Protein AF-A0A953E6U3-F1 (afdb_monomer_lite)

Radius of gyration: 17.36 Å; chains: 1; bounding box: 58×38×29 Å

Sequence (76 aa):
MTASPAPPTSLLTPADPKDVASALAYALRFDERGRPRQGSVWEVAAALLAGQLTAQLERANFVAIRKAPRPPHGAG

pLDDT: mean 80.04, std 14.01, range [43.44, 96.5]

Foldseek 3Di:
DDDDPDPPCQPWAFDDLVNQLVVQLQCQQAPPVRHGDDDPVSSVVSSVVSNVVSVVCVVVVHTDIDRPDDPDDDPD

Structure (mmCIF, N/CA/C/O backbone):
data_AF-A0A953E6U3-F1
#
_entry.id   AF-A0A953E6U3-F1
#
loop_
_atom_site.group_PDB
_atom_site.id
_atom_site.type_symbol
_atom_site.label_atom_id
_atom_site.label_alt_id
_atom_site.label_comp_id
_atom_site.label_asym_id
_atom_site.label_entity_id
_atom_site.label_seq_id
_atom_site.pdbx_PDB_ins_code
_atom_site.Cartn_x
_atom_site.Cartn_y
_atom_site.Cartn_z
_atom_site.occupancy
_atom_site.B_iso_or_equiv
_atom_site.auth_seq_id
_atom_site.auth_comp_id
_atom_site.auth_asym_id
_atom_site.auth_atom_id
_atom_site.pdbx_PDB_model_num
ATOM 1 N N . MET A 1 1 ? -42.698 6.622 -3.015 1.00 44.28 1 MET A N 1
ATOM 2 C CA . MET A 1 1 ? -41.377 6.532 -2.358 1.00 44.28 1 MET A CA 1
ATOM 3 C C . MET A 1 1 ? -40.799 5.155 -2.656 1.00 44.28 1 MET A C 1
ATOM 5 O O . MET A 1 1 ? -41.125 4.201 -1.968 1.00 44.28 1 MET 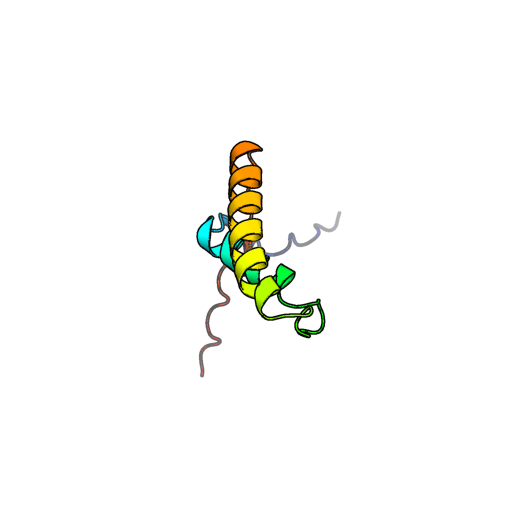A O 1
ATOM 9 N N . THR A 1 2 ? -40.048 5.012 -3.746 1.00 45.72 2 THR A N 1
ATOM 10 C CA . THR A 1 2 ? -39.376 3.754 -4.110 1.00 45.72 2 THR A CA 1
ATOM 11 C C . THR A 1 2 ? -38.011 3.723 -3.431 1.00 45.72 2 THR A C 1
ATOM 13 O O . THR A 1 2 ? -37.161 4.561 -3.727 1.00 45.72 2 THR A O 1
ATOM 16 N N . ALA A 1 3 ? -37.819 2.804 -2.484 1.00 55.12 3 ALA A N 1
ATOM 17 C CA . ALA A 1 3 ? -36.534 2.594 -1.829 1.00 55.12 3 ALA A CA 1
ATOM 18 C C . ALA A 1 3 ? -35.512 2.094 -2.863 1.00 55.12 3 ALA A C 1
ATOM 20 O O . ALA A 1 3 ? -35.724 1.067 -3.507 1.00 55.12 3 ALA A O 1
ATOM 21 N N . SER A 1 4 ? -34.427 2.847 -3.046 1.00 58.41 4 SER A N 1
ATOM 22 C CA . SER A 1 4 ? -33.281 2.421 -3.850 1.00 58.41 4 SER A CA 1
ATOM 23 C C . SER A 1 4 ? -32.630 1.210 -3.170 1.00 58.41 4 SER A C 1
ATOM 25 O O . SER A 1 4 ? -32.367 1.294 -1.965 1.00 58.41 4 SER A O 1
ATOM 27 N N . PRO A 1 5 ? -32.378 0.086 -3.866 1.00 59.78 5 PRO A N 1
ATOM 28 C CA . PRO A 1 5 ? -31.666 -1.028 -3.263 1.00 59.78 5 PRO A CA 1
ATOM 29 C C . PRO A 1 5 ? -30.233 -0.572 -2.983 1.00 59.78 5 PRO A C 1
ATOM 31 O O . PRO A 1 5 ? -29.455 -0.324 -3.905 1.00 59.78 5 PRO A O 1
ATOM 34 N N . ALA A 1 6 ? -29.894 -0.414 -1.702 1.00 63.28 6 ALA A N 1
ATOM 35 C CA . ALA A 1 6 ? -28.520 -0.179 -1.288 1.00 63.28 6 ALA A CA 1
ATOM 36 C C . ALA A 1 6 ? -27.638 -1.285 -1.897 1.00 63.28 6 ALA A C 1
ATOM 38 O O . ALA A 1 6 ? -28.024 -2.459 -1.837 1.00 63.28 6 ALA A O 1
ATOM 39 N N . PRO A 1 7 ? -26.494 -0.947 -2.520 1.00 62.00 7 PRO A N 1
ATOM 40 C CA . PRO A 1 7 ? -25.622 -1.962 -3.087 1.00 62.00 7 PRO A CA 1
ATOM 41 C C . PRO A 1 7 ? -25.237 -2.940 -1.973 1.00 62.00 7 PRO A C 1
ATOM 43 O O . PRO A 1 7 ? -24.979 -2.494 -0.850 1.00 62.00 7 PRO A O 1
ATOM 46 N N . PRO A 1 8 ? -25.203 -4.256 -2.247 1.00 57.38 8 PRO A N 1
ATOM 47 C CA . PRO A 1 8 ? -24.768 -5.215 -1.252 1.00 57.38 8 PRO A CA 1
ATOM 48 C C . PRO A 1 8 ? -23.371 -4.793 -0.813 1.00 57.38 8 PRO A C 1
ATOM 50 O O . PRO A 1 8 ? -22.444 -4.717 -1.623 1.00 57.38 8 PRO A O 1
ATOM 53 N N . THR A 1 9 ? -23.230 -4.482 0.470 1.00 56.28 9 THR A N 1
ATOM 54 C CA . THR A 1 9 ? -21.960 -4.299 1.163 1.00 56.28 9 THR A CA 1
ATOM 55 C C . THR A 1 9 ? -21.258 -5.652 1.213 1.00 56.28 9 THR A C 1
ATOM 57 O O . THR A 1 9 ? -21.080 -6.245 2.270 1.00 56.28 9 THR A O 1
ATOM 60 N N . SER A 1 10 ? -20.881 -6.186 0.046 1.00 61.06 10 SER A N 1
ATOM 61 C CA . SER A 1 10 ? -19.875 -7.234 -0.076 1.00 61.06 10 SER A CA 1
ATOM 62 C C . SER A 1 10 ? -18.698 -6.779 0.775 1.00 61.06 10 SER A C 1
ATOM 64 O O . SER A 1 10 ? -18.088 -5.754 0.467 1.00 61.06 10 SER A O 1
ATOM 66 N N . LEU A 1 11 ? -18.526 -7.475 1.899 1.00 67.88 11 LEU A N 1
ATOM 67 C CA . LEU A 1 11 ? -17.878 -7.005 3.118 1.00 67.88 11 LEU A CA 1
ATOM 68 C C . LEU A 1 11 ? -16.589 -6.252 2.782 1.00 67.88 11 LEU A C 1
ATOM 70 O O . LEU A 1 11 ? -15.619 -6.832 2.298 1.00 67.88 11 LEU A O 1
ATOM 74 N N . LEU A 1 12 ? -16.609 -4.934 2.953 1.00 73.38 12 LEU A N 1
ATOM 75 C CA . LEU A 1 12 ? -15.415 -4.122 2.784 1.00 73.38 12 LEU A CA 1
ATOM 76 C C . LEU A 1 12 ? -14.549 -4.353 4.022 1.00 73.38 12 LEU A C 1
ATOM 78 O O . LEU A 1 12 ? -14.976 -4.057 5.136 1.00 73.38 12 LEU A O 1
ATOM 82 N N . THR A 1 13 ? -13.362 -4.918 3.838 1.00 79.50 13 THR A N 1
ATOM 83 C CA . THR A 1 13 ? -12.432 -5.205 4.936 1.00 79.50 13 THR A CA 1
ATOM 84 C C . THR A 1 13 ? -11.260 -4.231 4.890 1.00 79.50 13 THR A C 1
ATOM 86 O O . THR A 1 13 ? -10.779 -3.946 3.785 1.00 79.50 13 THR A O 1
ATOM 89 N N . PRO A 1 14 ? -10.752 -3.752 6.041 1.00 81.81 14 PRO A N 1
ATOM 90 C CA . PRO A 1 14 ? -9.498 -3.005 6.083 1.00 81.81 14 PRO A CA 1
ATOM 91 C C . PRO A 1 14 ? -8.394 -3.776 5.350 1.00 81.81 14 PRO A C 1
ATOM 93 O O . PRO A 1 14 ? -8.261 -4.989 5.520 1.00 81.81 14 PRO A O 1
ATOM 96 N N . ALA A 1 15 ? -7.654 -3.092 4.483 1.00 84.94 15 ALA A N 1
ATOM 97 C CA . ALA A 1 15 ? -6.512 -3.674 3.794 1.00 84.94 15 ALA A CA 1
ATOM 98 C C . ALA A 1 15 ? -5.303 -3.716 4.736 1.00 84.94 15 ALA A C 1
ATOM 100 O O . ALA A 1 15 ? -5.064 -2.766 5.482 1.00 84.94 15 ALA A O 1
ATOM 101 N N . ASP A 1 16 ? -4.531 -4.803 4.675 1.00 88.94 16 ASP A N 1
ATOM 102 C CA . ASP A 1 16 ? -3.249 -4.878 5.372 1.00 88.94 16 ASP A CA 1
ATOM 103 C C . ASP A 1 16 ? -2.275 -3.856 4.749 1.00 88.94 16 ASP A C 1
ATOM 105 O O . ASP A 1 16 ? -2.205 -3.754 3.518 1.00 88.94 16 ASP A O 1
ATOM 109 N N . PRO A 1 17 ? -1.503 -3.104 5.547 1.00 89.00 17 PRO A N 1
ATOM 110 C CA . PRO A 1 17 ? -0.513 -2.161 5.032 1.00 89.00 17 PRO A CA 1
ATOM 111 C C . PRO A 1 17 ? 0.470 -2.783 4.028 1.00 89.00 17 PRO A C 1
ATOM 113 O O . PRO A 1 17 ? 0.861 -2.137 3.056 1.00 89.00 17 PRO A O 1
ATOM 116 N N . LYS A 1 18 ? 0.833 -4.062 4.188 1.00 90.69 18 LYS A N 1
ATOM 117 C CA . LYS A 1 18 ? 1.693 -4.784 3.238 1.00 90.69 18 LYS A CA 1
ATOM 118 C C . LYS A 1 18 ? 1.013 -5.000 1.890 1.00 90.69 18 LYS A C 1
ATOM 120 O O . LYS A 1 18 ? 1.681 -4.926 0.857 1.00 90.69 18 LYS A O 1
ATOM 125 N N . ASP A 1 19 ? -0.299 -5.226 1.883 1.00 90.25 19 ASP A N 1
ATOM 126 C CA . ASP A 1 19 ? -1.078 -5.345 0.648 1.00 90.25 19 ASP A CA 1
ATOM 127 C C . ASP A 1 19 ? -1.120 -3.994 -0.081 1.00 90.25 19 ASP A C 1
ATOM 129 O O . ASP A 1 19 ? -0.948 -3.937 -1.300 1.00 90.25 19 ASP A O 1
ATOM 133 N N . VAL A 1 20 ? -1.278 -2.896 0.668 1.00 91.81 20 VAL A N 1
ATOM 134 C CA . VAL A 1 20 ? -1.258 -1.527 0.126 1.00 91.81 20 VAL A CA 1
ATOM 135 C C . VAL A 1 20 ? 0.111 -1.193 -0.464 1.00 91.81 20 VAL A C 1
ATOM 137 O O . VAL A 1 20 ? 0.189 -0.746 -1.608 1.00 91.81 20 VAL A O 1
ATOM 140 N N . ALA A 1 21 ? 1.194 -1.471 0.264 1.00 94.31 21 ALA A N 1
ATOM 141 C CA . ALA A 1 21 ? 2.554 -1.265 -0.224 1.00 94.31 21 ALA A CA 1
ATOM 142 C C . ALA A 1 21 ? 2.827 -2.078 -1.499 1.00 94.31 21 ALA A C 1
ATOM 144 O O . ALA A 1 21 ? 3.393 -1.561 -2.460 1.00 94.31 21 ALA A O 1
ATOM 145 N N . SER A 1 22 ? 2.369 -3.330 -1.549 1.00 91.56 22 SER A N 1
ATOM 146 C CA . SER A 1 22 ? 2.527 -4.186 -2.730 1.00 91.56 22 SER A CA 1
ATOM 147 C C . SER A 1 22 ? 1.765 -3.637 -3.940 1.00 91.56 22 SER A C 1
ATOM 149 O O . SER A 1 22 ? 2.308 -3.578 -5.046 1.00 91.56 22 SER A O 1
ATOM 151 N N . ALA A 1 23 ? 0.530 -3.170 -3.734 1.00 91.88 23 ALA A N 1
ATOM 152 C CA . ALA A 1 23 ? -0.274 -2.551 -4.784 1.00 91.88 23 ALA A CA 1
ATOM 153 C C . ALA A 1 23 ? 0.351 -1.243 -5.300 1.00 91.88 23 ALA A C 1
ATOM 155 O O . ALA A 1 23 ? 0.405 -1.015 -6.510 1.00 91.88 23 ALA A O 1
ATOM 156 N N . LEU A 1 24 ? 0.874 -0.403 -4.403 1.00 92.88 24 LEU A N 1
ATOM 157 C CA . LEU A 1 24 ? 1.561 0.837 -4.767 1.00 92.88 24 LEU A CA 1
ATOM 158 C C . LEU A 1 24 ? 2.869 0.566 -5.513 1.00 92.88 24 LEU A C 1
ATOM 160 O O . LEU A 1 24 ? 3.138 1.224 -6.513 1.00 92.88 24 LEU A O 1
ATOM 164 N N . ALA A 1 25 ? 3.659 -0.421 -5.088 1.00 93.00 25 ALA A N 1
ATOM 165 C CA . ALA A 1 25 ? 4.885 -0.804 -5.784 1.00 93.00 25 ALA A CA 1
ATOM 166 C C . ALA A 1 25 ? 4.587 -1.253 -7.222 1.00 93.00 25 ALA A C 1
ATOM 168 O O . ALA A 1 25 ? 5.288 -0.856 -8.154 1.00 93.00 25 ALA A O 1
ATOM 169 N N . TYR A 1 26 ? 3.506 -2.016 -7.414 1.00 89.88 26 TYR A N 1
ATOM 170 C CA . TYR A 1 26 ? 3.026 -2.377 -8.743 1.00 89.88 26 TYR A CA 1
ATOM 171 C C . TYR A 1 26 ? 2.621 -1.138 -9.555 1.00 89.88 26 TYR A C 1
ATOM 173 O O . TYR A 1 26 ? 3.113 -0.962 -10.663 1.00 89.88 26 TYR A O 1
ATOM 181 N N . ALA A 1 27 ? 1.794 -0.246 -9.006 1.00 89.88 27 ALA A N 1
ATOM 182 C CA . ALA A 1 27 ? 1.333 0.960 -9.705 1.00 89.88 27 ALA A CA 1
ATOM 183 C C . ALA A 1 27 ? 2.456 1.972 -10.007 1.00 89.88 27 ALA A C 1
ATOM 185 O O . ALA A 1 27 ? 2.367 2.764 -10.943 1.00 89.88 27 ALA A O 1
ATOM 186 N N . LEU A 1 28 ? 3.527 1.967 -9.213 1.00 90.12 28 LEU A N 1
ATOM 187 C CA . LEU A 1 28 ? 4.720 2.755 -9.496 1.00 90.12 28 LEU A CA 1
ATOM 188 C C . LEU A 1 28 ? 5.533 2.110 -10.616 1.00 90.12 28 LEU A C 1
ATOM 190 O O . LEU A 1 28 ? 6.006 2.820 -11.500 1.00 90.12 28 LEU A O 1
ATOM 194 N N . ARG A 1 29 ? 5.670 0.781 -10.623 1.00 88.12 29 ARG A N 1
ATOM 195 C CA . ARG A 1 29 ? 6.426 0.043 -11.643 1.00 88.12 29 ARG A CA 1
ATOM 196 C C . ARG A 1 29 ? 5.704 -0.028 -12.985 1.00 88.12 29 ARG A C 1
ATOM 198 O O . ARG A 1 29 ? 6.376 -0.026 -14.011 1.00 88.12 29 ARG A O 1
ATOM 205 N N . PHE A 1 30 ? 4.378 -0.071 -12.993 1.00 87.56 30 PHE A N 1
ATOM 206 C CA . PHE A 1 30 ? 3.567 -0.276 -14.188 1.00 87.56 30 PHE A CA 1
ATOM 207 C C . PHE A 1 30 ? 2.548 0.847 -14.367 1.00 87.56 30 PHE A C 1
ATOM 209 O O . PHE A 1 30 ? 1.979 1.350 -13.404 1.00 87.56 30 PHE A O 1
ATOM 216 N N . ASP A 1 31 ? 2.312 1.259 -15.609 1.00 83.62 31 ASP A N 1
ATOM 217 C CA . ASP A 1 31 ? 1.187 2.139 -15.923 1.00 83.62 31 ASP A CA 1
ATOM 218 C C . ASP A 1 31 ? -0.167 1.397 -15.848 1.00 83.62 31 ASP A C 1
ATOM 220 O O . ASP A 1 31 ? -0.234 0.183 -15.643 1.00 83.62 31 ASP A O 1
ATOM 224 N N . GLU A 1 32 ? -1.269 2.124 -16.052 1.00 81.75 32 GLU A N 1
ATOM 225 C CA . GLU A 1 32 ? -2.629 1.556 -16.066 1.00 81.75 32 GLU A CA 1
ATOM 226 C C . GLU A 1 32 ? -2.848 0.531 -17.195 1.00 81.75 32 GLU A C 1
ATOM 228 O O . GLU A 1 32 ? -3.788 -0.260 -17.150 1.00 81.75 32 GLU A O 1
ATOM 233 N N . ARG A 1 33 ? -1.976 0.524 -18.211 1.00 82.69 33 ARG A N 1
ATOM 234 C CA . ARG A 1 33 ? -1.963 -0.439 -19.320 1.00 82.69 33 ARG A CA 1
ATOM 235 C C . ARG A 1 33 ? -1.046 -1.636 -19.039 1.00 82.69 33 ARG A C 1
ATOM 237 O O . ARG A 1 33 ? -0.875 -2.477 -19.921 1.00 82.69 33 ARG A O 1
ATOM 244 N N . GLY A 1 34 ? -0.449 -1.713 -17.847 1.00 81.44 34 GLY A N 1
ATOM 245 C CA . GLY A 1 34 ? 0.488 -2.760 -17.444 1.00 81.44 34 GLY A CA 1
ATOM 246 C C . GLY A 1 34 ? 1.878 -2.640 -18.075 1.00 81.44 34 GLY A C 1
ATOM 247 O O . GLY A 1 34 ? 2.655 -3.592 -18.019 1.00 81.44 34 GLY A O 1
ATOM 248 N N . ARG A 1 35 ? 2.221 -1.507 -18.699 1.00 83.00 35 ARG A N 1
ATOM 249 C CA . ARG A 1 35 ? 3.549 -1.298 -19.286 1.00 83.00 35 ARG A CA 1
ATOM 250 C C . ARG A 1 35 ? 4.541 -0.870 -18.207 1.00 83.00 35 ARG A C 1
ATOM 252 O O . ARG A 1 35 ? 4.228 0.032 -17.427 1.00 83.00 35 ARG A O 1
ATOM 259 N N . PRO A 1 36 ? 5.742 -1.469 -18.164 1.00 82.25 36 PRO A N 1
ATOM 260 C CA . PRO A 1 36 ? 6.759 -1.084 -17.198 1.00 82.25 36 PRO A CA 1
ATOM 261 C C . PRO A 1 36 ? 7.211 0.361 -17.438 1.00 82.25 36 PRO A C 1
ATOM 263 O O . PRO A 1 36 ? 7.523 0.754 -18.565 1.00 82.25 36 PRO A O 1
ATOM 266 N N . ARG A 1 37 ? 7.270 1.152 -16.366 1.00 73.56 37 ARG A N 1
ATOM 267 C CA . ARG A 1 37 ? 7.929 2.461 -16.346 1.00 73.56 37 ARG A CA 1
ATOM 268 C C . ARG A 1 37 ? 9.448 2.247 -16.344 1.00 73.56 37 ARG A C 1
ATOM 270 O O . ARG A 1 37 ? 9.942 1.279 -15.772 1.00 73.56 37 ARG A O 1
ATOM 277 N N . GLN A 1 38 ? 10.172 3.090 -17.079 1.00 71.38 38 GLN A N 1
ATOM 278 C CA . GLN A 1 38 ? 11.524 2.784 -17.559 1.00 71.38 38 GLN A CA 1
ATOM 279 C C . GLN A 1 38 ? 12.574 2.520 -16.461 1.00 71.38 38 GLN A C 1
ATOM 281 O O . GLN A 1 38 ? 12.710 3.300 -15.525 1.00 71.38 38 GLN A O 1
ATOM 286 N N . GLY A 1 39 ? 13.407 1.494 -16.695 1.00 70.44 39 GLY A N 1
ATOM 287 C CA . GLY A 1 39 ? 14.712 1.276 -16.053 1.00 70.44 39 GLY A CA 1
ATOM 288 C C . GLY A 1 39 ? 14.697 0.339 -14.840 1.00 70.44 39 GLY A C 1
ATOM 289 O O . GLY A 1 39 ? 13.859 0.461 -13.959 1.00 70.44 39 GLY A O 1
ATOM 290 N N . SER A 1 40 ? 15.672 -0.568 -14.742 1.00 71.56 40 SER A N 1
ATOM 291 C CA . SER A 1 40 ? 15.838 -1.492 -13.599 1.00 71.56 40 SER A CA 1
ATOM 292 C C . SER A 1 40 ? 16.000 -0.778 -12.249 1.00 71.56 40 SER A C 1
ATOM 294 O O . SER A 1 40 ? 15.546 -1.273 -11.221 1.00 71.56 40 SER A O 1
ATOM 296 N N . VAL A 1 41 ? 16.578 0.427 -12.255 1.00 77.12 41 VAL A N 1
ATOM 297 C CA . VAL A 1 41 ? 16.688 1.316 -11.082 1.00 77.12 41 VAL A CA 1
ATOM 298 C C . VAL A 1 41 ? 15.310 1.690 -10.520 1.00 77.12 41 VAL A C 1
ATOM 300 O O . VAL A 1 41 ? 15.152 1.877 -9.313 1.00 77.12 41 VAL A O 1
ATOM 303 N N . TRP A 1 42 ? 14.294 1.751 -11.381 1.00 82.69 42 TRP A N 1
ATOM 304 C CA . TRP A 1 42 ? 12.940 2.114 -10.996 1.00 82.69 42 TRP A CA 1
ATOM 305 C C . TRP A 1 42 ? 12.243 1.030 -10.166 1.00 82.69 42 TRP A C 1
ATOM 307 O O . TRP A 1 42 ? 11.390 1.360 -9.350 1.00 82.69 42 TRP A O 1
ATOM 317 N N . GLU A 1 43 ? 12.629 -0.246 -10.283 1.00 81.56 43 GLU A N 1
ATOM 318 C CA . GLU A 1 43 ? 12.022 -1.321 -9.481 1.00 81.56 43 GLU A CA 1
ATOM 319 C C . GLU A 1 43 ? 12.333 -1.183 -7.990 1.00 81.56 43 GLU A C 1
ATOM 321 O O . GLU A 1 43 ? 11.440 -1.289 -7.148 1.00 81.56 43 GLU A O 1
ATOM 326 N N . VAL A 1 44 ? 13.596 -0.899 -7.665 1.00 85.69 44 VAL A N 1
ATOM 327 C CA . VAL A 1 44 ? 14.035 -0.711 -6.277 1.00 85.69 44 VAL A CA 1
ATOM 328 C C . VAL A 1 44 ? 13.458 0.587 -5.713 1.00 85.69 44 VAL A C 1
ATOM 330 O O . VAL A 1 44 ? 12.945 0.607 -4.592 1.00 85.69 44 VAL A O 1
ATOM 333 N N . ALA A 1 45 ? 13.475 1.661 -6.509 1.00 88.88 45 ALA A N 1
ATOM 334 C CA . ALA A 1 45 ? 12.877 2.936 -6.126 1.00 88.88 45 ALA A CA 1
ATOM 335 C C . ALA A 1 45 ? 11.362 2.815 -5.883 1.00 88.88 45 ALA A C 1
ATOM 337 O O . ALA A 1 45 ? 10.861 3.366 -4.905 1.00 88.88 45 ALA A O 1
ATOM 338 N N . ALA A 1 46 ? 10.641 2.056 -6.715 1.00 90.69 46 ALA A N 1
ATOM 339 C CA . ALA A 1 46 ? 9.206 1.825 -6.571 1.00 90.69 46 ALA A CA 1
ATOM 340 C C . ALA A 1 46 ? 8.864 1.119 -5.253 1.00 90.69 46 ALA A C 1
ATOM 342 O O . ALA A 1 46 ? 7.935 1.538 -4.565 1.00 90.69 46 ALA A O 1
ATOM 343 N N . ALA A 1 47 ? 9.632 0.096 -4.862 1.00 90.50 47 ALA A N 1
ATOM 344 C CA . ALA A 1 47 ? 9.423 -0.600 -3.592 1.00 90.50 47 ALA A CA 1
ATOM 345 C C . ALA A 1 47 ? 9.661 0.321 -2.379 1.00 90.50 47 ALA A C 1
ATOM 347 O O . ALA A 1 47 ? 8.855 0.347 -1.446 1.00 90.50 47 ALA A O 1
ATOM 348 N N . LEU A 1 48 ? 10.732 1.122 -2.410 1.00 94.19 48 LEU A N 1
ATOM 349 C CA . LEU A 1 48 ? 11.048 2.085 -1.349 1.00 94.19 48 LEU A CA 1
ATOM 350 C C . LEU A 1 48 ? 9.981 3.182 -1.228 1.00 94.19 48 LEU A C 1
ATOM 352 O O . LEU A 1 48 ? 9.505 3.469 -0.128 1.00 94.19 48 LEU A O 1
ATOM 356 N N . LEU A 1 49 ? 9.578 3.769 -2.357 1.00 94.75 49 LEU A N 1
ATOM 357 C CA . LEU A 1 49 ? 8.536 4.794 -2.408 1.00 94.75 49 LEU A CA 1
ATOM 358 C C . LEU A 1 49 ? 7.189 4.250 -1.930 1.00 94.75 49 LEU A C 1
ATOM 360 O O . LEU A 1 49 ? 6.504 4.922 -1.164 1.00 94.75 49 LEU A O 1
ATOM 364 N N . ALA A 1 50 ? 6.824 3.028 -2.318 1.00 95.31 50 ALA A N 1
ATOM 365 C CA . ALA A 1 50 ? 5.588 2.396 -1.874 1.00 95.31 50 ALA A CA 1
ATOM 366 C C . ALA A 1 50 ? 5.546 2.191 -0.352 1.00 95.31 50 ALA A C 1
ATOM 368 O O . ALA A 1 50 ? 4.525 2.477 0.278 1.00 95.31 50 ALA A O 1
ATOM 369 N N . GLY A 1 51 ? 6.659 1.761 0.251 1.00 95.19 51 GLY A N 1
ATOM 370 C CA . GLY A 1 51 ? 6.776 1.650 1.705 1.00 95.19 51 GLY A CA 1
ATOM 371 C C . GLY A 1 51 ? 6.614 3.002 2.407 1.00 95.19 51 GLY A C 1
ATOM 372 O O . GLY A 1 51 ? 5.847 3.116 3.362 1.00 95.19 51 GLY A O 1
ATOM 373 N N . GLN A 1 52 ? 7.270 4.050 1.895 1.00 96.50 52 GLN A N 1
ATOM 374 C CA . GLN A 1 52 ? 7.147 5.404 2.445 1.00 96.50 52 GLN A CA 1
ATOM 375 C C . GLN A 1 52 ? 5.725 5.956 2.324 1.00 96.50 52 GLN A C 1
ATOM 377 O O . GLN A 1 52 ? 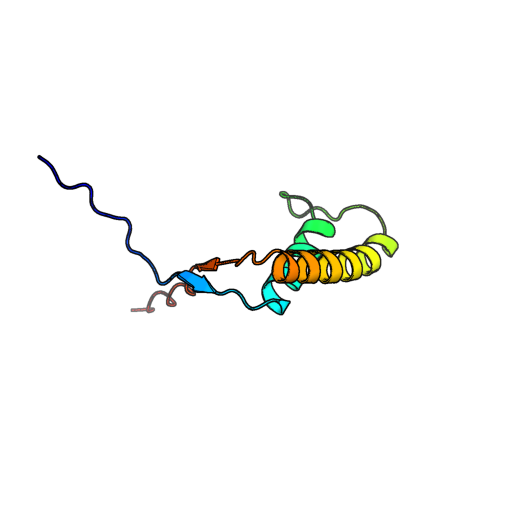5.188 6.465 3.303 1.00 96.50 52 GLN A O 1
ATOM 382 N N . LEU A 1 53 ? 5.090 5.822 1.158 1.00 95.75 53 LEU A N 1
ATOM 383 C CA . LEU A 1 53 ? 3.711 6.265 0.947 1.00 95.75 53 LEU A CA 1
ATOM 384 C C . LEU A 1 53 ? 2.742 5.548 1.889 1.00 95.75 53 LEU A C 1
ATOM 386 O O . LEU A 1 53 ? 1.896 6.196 2.497 1.00 95.75 53 LEU A O 1
ATOM 390 N N . THR A 1 54 ? 2.906 4.237 2.069 1.00 95.44 54 THR A N 1
ATOM 391 C CA . THR A 1 54 ? 2.083 3.455 3.002 1.00 95.44 54 THR A CA 1
ATOM 392 C C . THR A 1 54 ? 2.237 3.965 4.436 1.00 95.44 54 THR A C 1
ATOM 394 O O . THR A 1 54 ? 1.238 4.241 5.094 1.00 95.44 54 THR A O 1
ATOM 397 N N . ALA A 1 55 ? 3.470 4.200 4.894 1.00 94.81 55 ALA A N 1
ATOM 398 C CA . ALA A 1 55 ? 3.719 4.747 6.228 1.00 94.81 55 ALA A CA 1
ATOM 399 C C . ALA A 1 55 ? 3.130 6.160 6.411 1.00 94.81 55 ALA A C 1
ATOM 401 O O . ALA A 1 55 ? 2.682 6.511 7.502 1.00 94.81 55 ALA A O 1
ATOM 402 N N . GLN A 1 56 ? 3.116 6.987 5.360 1.00 95.31 56 GLN A N 1
ATOM 403 C CA . GLN A 1 56 ? 2.468 8.302 5.405 1.00 95.31 56 GLN A CA 1
ATOM 404 C C . GLN A 1 56 ? 0.943 8.186 5.490 1.00 95.31 56 GLN A C 1
ATOM 406 O O . GLN A 1 56 ? 0.328 8.929 6.251 1.00 95.31 56 GLN A O 1
ATOM 411 N N . LEU A 1 57 ? 0.337 7.240 4.765 1.00 93.69 57 LEU A N 1
ATOM 412 C CA . LEU A 1 57 ? -1.102 6.977 4.846 1.00 93.69 57 LEU A CA 1
ATOM 413 C C . LEU A 1 57 ? -1.511 6.561 6.263 1.00 93.69 57 LEU A C 1
ATOM 415 O O . LEU A 1 57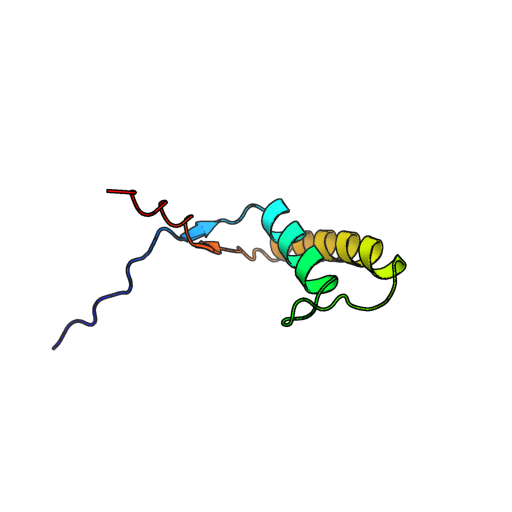 ? -2.472 7.112 6.797 1.00 93.69 57 LEU A O 1
ATOM 419 N N . GLU A 1 58 ? -0.743 5.674 6.902 1.00 91.75 58 GLU A N 1
ATOM 420 C CA . GLU A 1 58 ? -0.979 5.272 8.294 1.00 91.75 58 GLU A CA 1
ATOM 421 C C . GLU A 1 58 ? -0.870 6.458 9.259 1.00 91.75 58 GLU A C 1
ATOM 423 O O . GLU A 1 58 ? -1.770 6.691 10.064 1.00 91.75 58 GLU A O 1
ATOM 428 N N . ARG A 1 59 ? 0.200 7.259 9.149 1.00 93.88 59 ARG A N 1
ATOM 429 C CA . ARG A 1 59 ? 0.411 8.444 10.003 1.00 93.88 59 ARG A CA 1
ATOM 430 C C . ARG A 1 59 ? -0.681 9.495 9.838 1.00 93.88 59 ARG A C 1
ATOM 432 O O . ARG A 1 59 ? -1.002 10.197 10.793 1.00 93.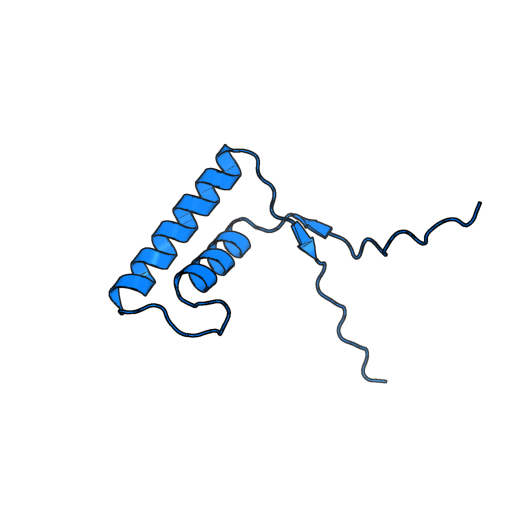88 59 ARG A O 1
ATOM 439 N N . ALA A 1 60 ? -1.246 9.605 8.641 1.00 95.00 60 ALA A N 1
ATOM 440 C CA . ALA A 1 60 ? -2.340 10.515 8.338 1.00 95.00 60 ALA A CA 1
ATOM 441 C C . ALA A 1 60 ? -3.735 9.912 8.615 1.00 95.00 60 ALA A C 1
ATOM 443 O O . ALA A 1 60 ? -4.736 10.561 8.323 1.00 95.00 60 ALA A O 1
ATOM 444 N N . ASN A 1 61 ? -3.818 8.720 9.225 1.00 88.31 61 ASN A N 1
ATOM 445 C CA . ASN A 1 61 ? -5.061 8.008 9.559 1.00 88.31 61 ASN A CA 1
ATOM 446 C C . ASN A 1 61 ? -5.934 7.644 8.342 1.00 88.31 61 ASN A C 1
ATOM 448 O O . ASN A 1 61 ? -7.153 7.502 8.461 1.00 88.31 61 ASN A O 1
ATOM 452 N N . PHE A 1 62 ? -5.329 7.466 7.166 1.00 88.19 62 PHE A N 1
ATOM 453 C CA . PHE A 1 62 ? -6.036 6.918 6.013 1.00 88.19 62 PHE A CA 1
ATOM 454 C C . PHE A 1 62 ? -6.187 5.403 6.150 1.00 88.19 62 PHE A C 1
ATOM 456 O O . PHE A 1 62 ? -5.234 4.692 6.462 1.00 88.19 62 PHE A O 1
ATOM 463 N N . VAL A 1 63 ? -7.384 4.900 5.843 1.00 82.88 63 VAL A N 1
ATOM 464 C CA . VAL A 1 63 ? -7.677 3.464 5.805 1.00 82.88 63 VAL A CA 1
ATOM 465 C C . VAL A 1 63 ? -7.982 3.064 4.369 1.00 82.88 63 VAL A C 1
ATOM 467 O O . VAL A 1 63 ? -8.942 3.544 3.766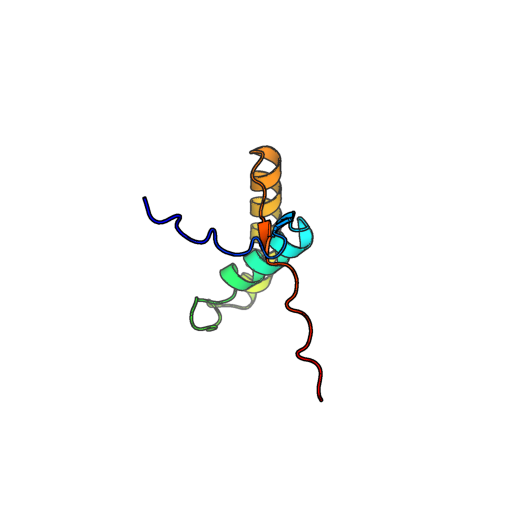 1.00 82.88 63 VAL A O 1
ATOM 470 N N . ALA A 1 64 ? -7.173 2.161 3.819 1.00 84.31 64 ALA A N 1
ATOM 471 C CA . ALA A 1 64 ? -7.487 1.503 2.561 1.00 84.31 64 ALA A CA 1
ATOM 472 C C . ALA A 1 64 ? -8.474 0.363 2.826 1.00 84.31 64 ALA A C 1
ATOM 474 O O . ALA A 1 64 ? -8.284 -0.435 3.744 1.00 84.31 64 ALA A O 1
ATOM 475 N N . ILE A 1 65 ? -9.527 0.277 2.017 1.00 86.56 65 ILE A N 1
ATOM 476 C CA . ILE A 1 65 ? -10.560 -0.749 2.166 1.00 86.56 65 ILE A CA 1
ATOM 477 C C . ILE A 1 65 ? -10.570 -1.616 0.915 1.00 86.56 65 ILE A C 1
ATOM 479 O O . ILE A 1 65 ? -10.660 -1.111 -0.206 1.00 86.56 65 ILE A O 1
ATOM 483 N N . ARG A 1 66 ? -10.461 -2.931 1.100 1.00 81.81 66 ARG A N 1
ATOM 484 C CA . ARG A 1 66 ? -10.499 -3.910 0.014 1.00 81.81 66 ARG A CA 1
ATOM 485 C C . ARG A 1 66 ? -11.878 -4.558 -0.029 1.00 81.81 66 ARG A C 1
ATOM 487 O O . ARG A 1 66 ? -12.480 -4.841 1.005 1.00 81.81 66 ARG A O 1
ATOM 494 N N . LYS A 1 67 ? -12.382 -4.811 -1.238 1.00 79.88 67 LYS A N 1
ATOM 495 C CA . LYS A 1 67 ? -13.571 -5.653 -1.425 1.00 79.88 67 LYS A CA 1
ATOM 496 C C . LYS A 1 67 ? -13.261 -7.072 -0.954 1.00 79.88 67 LYS A C 1
ATOM 498 O O . LYS A 1 67 ? -12.198 -7.590 -1.297 1.00 79.88 67 LYS A O 1
ATOM 503 N N . ALA A 1 68 ? -14.183 -7.695 -0.218 1.00 69.31 68 ALA A N 1
ATOM 504 C CA . ALA A 1 68 ? -14.051 -9.101 0.147 1.00 69.31 68 ALA A CA 1
ATOM 505 C C . ALA A 1 68 ? -13.697 -9.954 -1.086 1.00 69.31 68 ALA A C 1
ATOM 507 O O . ALA A 1 68 ? -14.237 -9.698 -2.174 1.00 69.31 68 ALA A O 1
ATOM 508 N N . PRO A 1 69 ? -12.812 -10.958 -0.932 1.00 68.94 69 PRO A N 1
ATOM 509 C CA . PRO A 1 69 ? -12.528 -11.897 -2.001 1.00 68.94 69 PRO A CA 1
ATOM 510 C C . PRO A 1 69 ? -13.848 -12.475 -2.507 1.00 68.94 69 PRO A C 1
ATOM 512 O O . PRO A 1 69 ? -14.674 -12.946 -1.722 1.00 68.94 69 PRO A O 1
ATOM 515 N N . ARG A 1 70 ? -14.075 -12.397 -3.821 1.00 68.31 70 ARG A N 1
ATOM 516 C CA . ARG A 1 70 ? -15.269 -12.988 -4.420 1.00 68.31 70 ARG A CA 1
ATOM 517 C C . ARG A 1 70 ? -15.206 -14.502 -4.178 1.00 68.31 70 ARG A C 1
ATOM 519 O O . ARG A 1 70 ? -14.173 -15.088 -4.507 1.00 68.31 70 ARG A O 1
ATOM 526 N N . PRO A 1 71 ? -16.261 -15.136 -3.632 1.00 71.69 71 PRO A N 1
ATOM 527 C CA . PRO A 1 71 ? -16.300 -16.586 -3.520 1.00 71.69 71 PRO A CA 1
ATOM 528 C C . PRO A 1 71 ? -16.024 -17.211 -4.894 1.00 71.69 71 PRO A C 1
ATOM 530 O O . PRO A 1 71 ? -16.536 -16.685 -5.894 1.00 71.69 71 PRO A O 1
ATOM 533 N N . PRO A 1 72 ? -15.223 -18.290 -4.983 1.00 70.56 72 PRO A N 1
ATOM 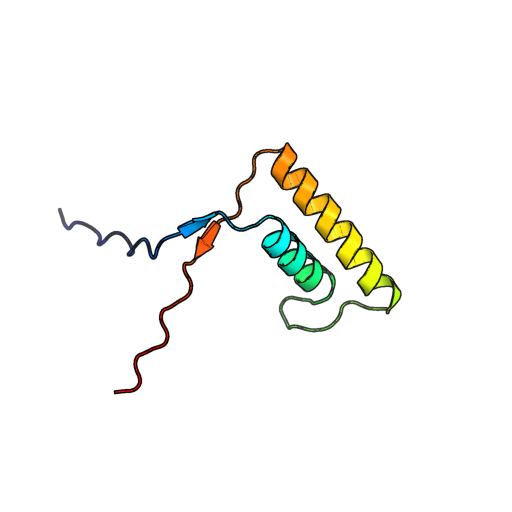534 C CA . PRO A 1 72 ? -15.115 -19.038 -6.226 1.00 70.56 72 PRO A CA 1
ATOM 535 C C . PRO A 1 72 ? -16.534 -19.440 -6.632 1.00 70.56 72 PRO A C 1
ATOM 537 O O . PRO A 1 72 ? -17.300 -19.930 -5.802 1.00 70.56 72 PRO A O 1
ATOM 540 N N . HIS A 1 73 ? -16.918 -19.158 -7.879 1.00 64.19 73 HIS A N 1
ATOM 541 C CA . HIS A 1 73 ? -18.208 -19.626 -8.374 1.00 64.19 73 HIS A CA 1
ATOM 542 C C . HIS A 1 73 ? -18.169 -21.147 -8.256 1.00 64.19 73 HIS A C 1
ATOM 544 O O . HIS A 1 73 ? -17.262 -21.771 -8.808 1.00 64.19 73 HIS A O 1
ATOM 550 N N . GLY A 1 74 ? -19.077 -21.712 -7.457 1.00 61.97 74 GLY A N 1
ATOM 551 C CA . GLY A 1 74 ? -19.185 -23.154 -7.305 1.00 61.97 74 GLY A CA 1
ATOM 552 C C . GLY A 1 74 ? -19.317 -23.765 -8.691 1.00 61.97 74 GLY A C 1
ATOM 553 O O . GLY A 1 74 ? -20.238 -23.417 -9.429 1.00 61.97 74 GLY A O 1
ATOM 554 N N . ALA A 1 75 ? -18.357 -24.607 -9.059 1.00 51.91 75 ALA A N 1
ATOM 555 C CA . ALA A 1 75 ? -18.517 -25.517 -10.174 1.00 51.91 75 ALA A CA 1
ATOM 556 C C . ALA A 1 75 ? -19.619 -26.501 -9.761 1.00 51.91 75 ALA A C 1
ATOM 558 O O . ALA A 1 75 ? -19.384 -27.374 -8.924 1.00 51.91 75 ALA A O 1
ATOM 559 N N . GLY A 1 76 ? -20.833 -26.246 -10.244 1.00 43.44 76 GLY A N 1
ATOM 560 C CA . GLY A 1 76 ? -21.933 -27.205 -10.272 1.00 43.44 76 GLY A CA 1
ATOM 561 C C . GLY A 1 76 ? -21.936 -27.929 -11.603 1.00 43.44 76 GLY A C 1
ATOM 562 O O . GLY A 1 76 ? -21.608 -27.264 -12.614 1.00 43.44 76 GLY A O 1
#

Secondary structure (DSSP, 8-state):
-----PPP---EEEPPHHHHHHHHHHHHHB-TTSPBPS-HHHHHHHHHHHHHHHHHHHHTT---EEEPPPPPPP--